Protein AF-A0A9E2DE82-F1 (afdb_monomer)

Secondary structure (DSSP, 8-state):
--HHHHHHHHHHHHHHHHHTS--TTS-HHHHH----EEETTTEEEE--SSS-EEEEEEEEETTEEEEEEEE-PPPPTTPPPPPPPPPPP--TT--GGGSTT-TTHHHHHHHHHHHHHHHHHHHH--SSS----TTTTHHHHHHHHHHHHHTT-S--------

Mean predicted aligned error: 5.66 Å

Radius of gyration: 20.27 Å; Cα contacts (8 Å, |Δi|>4): 145; chains: 1; bounding box: 52×55×50 Å

Structure (mmCIF, N/CA/C/O backbone):
data_AF-A0A9E2DE82-F1
#
_entry.id   AF-A0A9E2DE82-F1
#
loop_
_atom_site.group_PDB
_atom_site.id
_atom_site.type_symbol
_atom_site.label_atom_id
_atom_site.label_alt_id
_atom_site.label_comp_id
_atom_site.label_asym_id
_atom_site.label_entity_id
_atom_site.label_seq_id
_atom_site.pdbx_PDB_ins_code
_atom_site.Cartn_x
_atom_site.Cartn_y
_atom_site.Cartn_z
_atom_site.occupancy
_atom_site.B_iso_or_equiv
_atom_site.auth_seq_id
_atom_site.auth_comp_id
_atom_site.auth_asym_id
_atom_site.auth_atom_id
_atom_site.pdbx_PDB_model_num
ATOM 1 N N . THR A 1 1 ? -3.409 -8.685 31.336 1.00 77.62 1 THR A N 1
ATOM 2 C CA . THR A 1 1 ? -3.419 -8.112 29.971 1.00 77.62 1 THR A CA 1
ATOM 3 C C . THR A 1 1 ? -2.034 -7.588 29.635 1.00 77.62 1 THR A C 1
ATOM 5 O O . THR A 1 1 ? -1.401 -7.043 30.528 1.00 77.62 1 THR A O 1
ATOM 8 N N . THR A 1 2 ? -1.526 -7.789 28.414 1.00 96.81 2 THR A N 1
ATOM 9 C CA . THR A 1 2 ? -0.190 -7.308 27.994 1.00 96.81 2 THR A CA 1
ATOM 10 C C . THR A 1 2 ? -0.225 -5.822 27.615 1.00 96.81 2 THR A C 1
ATOM 12 O O . THR A 1 2 ? -1.298 -5.286 27.348 1.00 96.81 2 THR A O 1
ATOM 15 N N . ALA A 1 3 ? 0.935 -5.155 27.543 1.00 97.06 3 ALA A N 1
ATOM 16 C CA . ALA A 1 3 ? 1.020 -3.757 27.096 1.00 97.06 3 ALA A CA 1
ATOM 17 C C . ALA A 1 3 ? 0.452 -3.558 25.678 1.00 97.06 3 ALA A C 1
ATOM 19 O O . ALA A 1 3 ? -0.269 -2.597 25.426 1.00 97.06 3 ALA A O 1
ATOM 20 N N . ARG A 1 4 ? 0.711 -4.513 24.774 1.00 96.31 4 ARG A N 1
ATOM 21 C CA . ARG A 1 4 ? 0.153 -4.528 23.416 1.00 96.31 4 ARG A CA 1
ATOM 22 C C . ARG A 1 4 ? -1.373 -4.584 23.430 1.00 96.31 4 ARG A C 1
ATOM 24 O O . ARG A 1 4 ? -2.016 -3.822 22.719 1.00 96.31 4 ARG A O 1
ATOM 31 N N . GLU A 1 5 ? -1.952 -5.451 24.257 1.00 96.69 5 GLU A N 1
ATOM 32 C CA . GLU A 1 5 ? -3.408 -5.569 24.338 1.00 96.69 5 GLU A CA 1
ATOM 33 C C . GLU A 1 5 ? -4.045 -4.328 24.979 1.00 96.69 5 GLU A C 1
ATOM 35 O O . GLU A 1 5 ? -5.062 -3.848 24.490 1.00 96.69 5 GLU A O 1
ATOM 40 N N . GLN A 1 6 ? -3.413 -3.740 26.001 1.00 97.50 6 GLN A N 1
ATOM 41 C CA . GLN A 1 6 ? -3.859 -2.464 26.575 1.00 97.50 6 GLN A CA 1
ATOM 42 C C . GLN A 1 6 ? -3.829 -1.327 25.543 1.00 97.50 6 GLN A C 1
ATOM 44 O O . GLN A 1 6 ? -4.783 -0.557 25.438 1.00 97.50 6 GLN A O 1
ATOM 49 N N . HIS A 1 7 ? -2.769 -1.245 24.732 1.00 96.94 7 HIS A N 1
ATOM 50 C CA . HIS A 1 7 ? -2.686 -0.251 23.665 1.00 96.94 7 HIS A CA 1
ATOM 51 C C . HIS A 1 7 ? -3.778 -0.459 22.605 1.00 96.94 7 HIS A C 1
ATOM 53 O O . HIS A 1 7 ? -4.449 0.500 22.233 1.00 96.94 7 HIS A O 1
ATOM 59 N N . ALA A 1 8 ? -4.038 -1.700 22.179 1.00 97.19 8 ALA A N 1
ATOM 60 C CA . ALA A 1 8 ? -5.135 -1.987 21.254 1.00 97.19 8 ALA A CA 1
ATOM 61 C C . ALA A 1 8 ? -6.507 -1.633 21.838 1.00 97.19 8 ALA A C 1
ATOM 63 O O . ALA A 1 8 ? -7.328 -1.053 21.135 1.00 97.19 8 ALA A O 1
ATOM 64 N N . GLN A 1 9 ? -6.760 -1.930 23.116 1.00 97.31 9 GLN A N 1
ATOM 65 C CA . GLN A 1 9 ? -8.002 -1.544 23.795 1.00 97.31 9 GLN A CA 1
ATOM 66 C C . GLN A 1 9 ? -8.190 -0.023 23.810 1.00 97.31 9 GLN A C 1
ATOM 68 O O . GLN A 1 9 ? -9.268 0.461 23.463 1.00 97.31 9 GLN A O 1
ATOM 73 N N . HIS A 1 10 ? -7.131 0.729 24.123 1.00 96.88 10 HIS A N 1
ATOM 74 C CA . HIS A 1 10 ? -7.155 2.187 24.051 1.00 96.88 10 HIS A CA 1
ATOM 75 C C . HIS A 1 10 ? -7.465 2.685 22.630 1.00 96.88 10 HIS A C 1
ATOM 77 O O . HIS A 1 10 ? -8.333 3.538 22.451 1.00 96.88 10 HIS A O 1
ATOM 83 N N . GLN A 1 11 ? -6.822 2.104 21.612 1.00 96.88 11 GLN A N 1
ATOM 84 C CA . GLN A 1 11 ? -7.046 2.473 20.213 1.00 96.88 11 GLN A CA 1
ATOM 85 C C . GLN A 1 11 ? -8.460 2.138 19.727 1.00 96.88 11 GLN A C 1
ATOM 87 O O . GLN A 1 11 ? -9.055 2.952 19.023 1.00 96.88 11 GLN A O 1
ATOM 92 N N . ARG A 1 12 ? -9.032 0.989 20.118 1.00 97.31 12 ARG A N 1
ATOM 93 C CA . ARG A 1 12 ? -10.425 0.630 19.791 1.00 97.31 12 ARG A CA 1
ATOM 94 C C . ARG A 1 12 ? -11.395 1.664 20.353 1.00 97.31 12 ARG A C 1
ATOM 96 O O . ARG A 1 12 ? -12.269 2.119 19.626 1.00 97.31 12 ARG A O 1
ATOM 103 N N . ALA A 1 13 ? -11.211 2.068 21.612 1.00 97.12 13 ALA A N 1
ATOM 104 C CA . ALA A 1 13 ? -12.054 3.079 22.244 1.00 97.12 13 ALA A CA 1
ATOM 105 C C . ALA A 1 13 ? -11.925 4.447 21.550 1.00 97.12 13 ALA A C 1
ATOM 107 O O . ALA A 1 13 ? -12.931 5.032 21.150 1.00 97.12 13 ALA A O 1
ATOM 108 N N . ALA A 1 14 ? -10.696 4.933 21.349 1.00 96.75 14 ALA A N 1
ATOM 109 C CA . ALA A 1 14 ? -10.445 6.246 20.756 1.00 96.75 14 ALA A CA 1
ATOM 110 C C . ALA A 1 14 ? -10.924 6.340 19.295 1.00 96.75 14 ALA A C 1
ATOM 112 O O . ALA A 1 14 ? -11.614 7.290 18.919 1.00 96.75 14 ALA A O 1
ATOM 113 N N . LEU A 1 15 ? -10.589 5.348 18.462 1.00 95.81 15 LEU A N 1
ATOM 114 C CA . LEU A 1 15 ? -10.987 5.329 17.051 1.00 95.81 15 LEU A CA 1
ATOM 115 C C . LEU A 1 15 ? -12.464 4.982 16.879 1.00 95.81 15 LEU A C 1
ATOM 117 O O . LEU A 1 15 ? -13.112 5.565 16.015 1.00 95.81 15 LEU A O 1
ATOM 121 N N . GLY A 1 16 ? -13.016 4.103 17.718 1.00 96.38 16 GLY A N 1
ATOM 122 C CA . GLY A 1 16 ? -14.440 3.775 17.706 1.00 96.38 16 GLY A CA 1
ATOM 123 C C . GLY A 1 16 ? -15.299 4.995 18.032 1.00 96.38 16 GLY A C 1
ATOM 124 O O . GLY A 1 16 ? -16.267 5.275 17.328 1.00 96.38 16 GLY A O 1
ATOM 125 N N . GLN A 1 17 ? -14.883 5.807 19.011 1.00 96.69 17 GLN A N 1
ATOM 126 C CA . GLN A 1 17 ? -15.528 7.089 19.302 1.00 96.69 17 GLN A CA 1
ATOM 127 C C . GLN A 1 17 ? -15.387 8.079 18.136 1.00 96.69 17 GLN A C 1
ATOM 129 O O . GLN A 1 17 ? -16.371 8.707 17.742 1.00 96.69 17 GLN A O 1
ATOM 134 N N . ARG A 1 18 ? -14.182 8.215 17.562 1.00 94.50 18 ARG A N 1
ATOM 135 C CA . ARG A 1 18 ? -13.912 9.133 16.442 1.00 94.50 18 ARG A CA 1
ATOM 136 C C . ARG A 1 18 ? -14.736 8.792 15.198 1.00 94.50 18 ARG A C 1
ATOM 138 O O . ARG A 1 18 ? -15.294 9.692 14.577 1.00 94.50 18 ARG A O 1
ATOM 145 N N . PHE A 1 19 ? -14.796 7.513 14.836 1.00 93.81 19 PHE A N 1
ATOM 146 C CA . PHE A 1 19 ? -15.484 7.026 13.639 1.00 93.81 19 PHE A CA 1
ATOM 147 C C . PHE A 1 19 ? -16.939 6.622 13.891 1.00 93.81 19 PHE A C 1
ATOM 149 O O . PHE A 1 19 ? -17.637 6.270 12.945 1.00 93.81 19 PHE A O 1
ATOM 156 N N . LYS A 1 20 ? -17.414 6.685 15.144 1.00 95.62 20 LYS A N 1
ATOM 157 C CA . LYS A 1 20 ? -18.770 6.280 15.552 1.00 95.62 20 LYS A CA 1
ATOM 158 C C . LYS A 1 20 ? -19.115 4.868 15.056 1.00 95.62 20 LYS A C 1
ATOM 160 O O . LYS A 1 20 ? -20.129 4.657 14.397 1.00 95.62 20 LYS A O 1
ATOM 165 N N . THR A 1 21 ? -18.208 3.933 15.309 1.00 95.38 21 THR A N 1
ATOM 166 C CA . THR A 1 21 ? -18.296 2.530 14.880 1.00 95.38 21 THR A CA 1
ATOM 167 C C . THR A 1 21 ? -17.813 1.637 16.016 1.00 95.38 21 THR A C 1
ATOM 169 O O . THR A 1 21 ? -16.805 1.963 16.649 1.00 95.38 21 THR A O 1
ATOM 172 N N . ASP A 1 22 ? -18.483 0.513 16.270 1.00 95.06 22 ASP A N 1
ATOM 173 C CA . ASP A 1 22 ? -17.996 -0.486 17.212 1.00 95.06 22 ASP A CA 1
ATOM 174 C C . ASP A 1 22 ? -16.773 -1.224 16.648 1.00 95.06 22 ASP A C 1
ATOM 17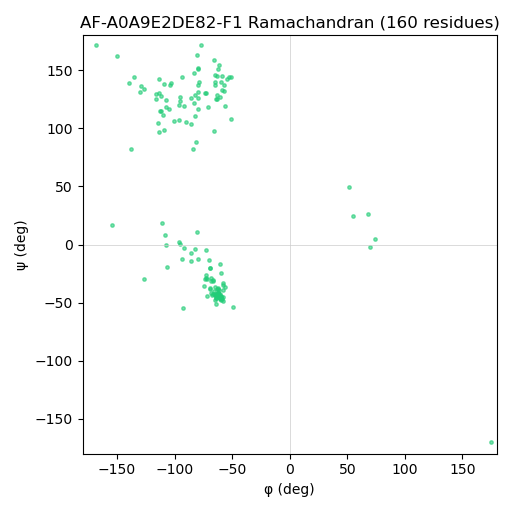6 O O . ASP A 1 22 ? -16.822 -1.905 15.623 1.00 95.06 22 ASP A O 1
ATOM 180 N N . LEU A 1 23 ? -15.647 -1.088 17.348 1.00 96.12 23 LEU A N 1
ATOM 181 C CA . LEU A 1 23 ? -14.393 -1.773 17.036 1.00 96.12 23 LEU A CA 1
ATOM 182 C C . LEU A 1 23 ? -14.068 -2.879 18.051 1.00 96.12 23 LEU A C 1
ATOM 184 O O . LEU A 1 23 ? -12.965 -3.427 18.019 1.00 96.12 23 LEU A O 1
ATOM 188 N N . SER A 1 24 ? -14.988 -3.209 18.965 1.00 94.88 24 SER A N 1
ATOM 189 C CA . SER A 1 24 ? -14.774 -4.160 20.065 1.00 94.88 24 SER A CA 1
ATOM 190 C C . SER A 1 24 ? -14.323 -5.542 19.582 1.00 94.88 24 SER A C 1
ATOM 192 O O . SER A 1 24 ? -13.446 -6.154 20.193 1.00 94.88 24 SER A O 1
ATOM 194 N N . ALA A 1 25 ? -14.856 -5.995 18.445 1.00 94.50 25 ALA A N 1
ATOM 195 C CA . ALA A 1 25 ? -14.532 -7.278 17.827 1.00 94.50 25 ALA A CA 1
ATOM 196 C C . ALA A 1 25 ? -13.292 -7.244 16.910 1.00 94.50 25 ALA A C 1
ATOM 198 O O . ALA A 1 25 ? -12.849 -8.290 16.431 1.00 94.50 25 ALA A O 1
ATOM 199 N N . VAL A 1 26 ? -12.711 -6.069 16.639 1.00 95.44 26 VAL A N 1
ATOM 200 C CA . VAL A 1 26 ? -11.562 -5.948 15.730 1.00 95.44 26 VAL A CA 1
ATOM 201 C C . VAL A 1 26 ? -10.299 -6.483 16.401 1.00 95.44 26 VAL A C 1
ATOM 203 O O . VAL A 1 26 ? -9.960 -6.117 17.531 1.00 95.44 26 VAL A O 1
ATOM 206 N N . SER A 1 27 ? -9.571 -7.354 15.701 1.00 95.50 27 SER A N 1
ATOM 207 C CA . SER A 1 27 ? -8.376 -8.004 16.247 1.00 95.50 27 SER A CA 1
ATOM 208 C C . SER A 1 27 ? -7.265 -7.007 16.600 1.00 95.50 27 SER A C 1
ATOM 210 O O . SER A 1 27 ? -7.101 -5.964 15.969 1.00 95.50 27 SER A O 1
ATOM 212 N N . THR A 1 28 ? -6.453 -7.360 17.596 1.00 96.31 28 THR A N 1
ATOM 213 C CA . THR A 1 28 ? -5.317 -6.544 18.059 1.00 96.31 28 THR A CA 1
ATOM 214 C C . THR A 1 28 ? -4.315 -6.262 16.939 1.00 96.31 28 THR A C 1
ATOM 216 O O . THR A 1 28 ? -3.766 -5.168 16.877 1.00 96.31 28 THR A O 1
ATOM 219 N N . SER A 1 29 ? -4.116 -7.208 16.020 1.00 95.19 29 SER A N 1
ATOM 220 C CA . SER A 1 29 ? -3.237 -7.012 14.866 1.00 95.19 29 SER A CA 1
ATOM 221 C C . SER A 1 29 ? -3.777 -6.001 13.864 1.00 95.19 29 SER A C 1
ATOM 223 O O . SER A 1 29 ? -3.027 -5.144 13.424 1.00 95.19 29 SER A O 1
ATOM 225 N N . ILE A 1 30 ? -5.076 -6.008 13.563 1.00 94.31 30 ILE A N 1
ATOM 226 C CA . ILE A 1 30 ? -5.665 -4.999 12.663 1.00 94.31 30 ILE A CA 1
ATOM 227 C C . ILE A 1 30 ? -5.671 -3.603 13.302 1.00 94.31 30 ILE A C 1
ATOM 229 O O . ILE A 1 30 ? -5.593 -2.591 12.606 1.00 94.31 30 ILE A O 1
ATOM 233 N N . MET A 1 31 ? -5.736 -3.535 14.632 1.00 95.38 31 MET A N 1
ATOM 234 C CA . MET A 1 31 ? -5.674 -2.262 15.345 1.00 95.38 31 MET A CA 1
ATOM 235 C C . MET A 1 31 ? -4.273 -1.645 15.379 1.00 95.38 31 MET A C 1
ATOM 237 O O . MET A 1 31 ? -4.190 -0.423 15.477 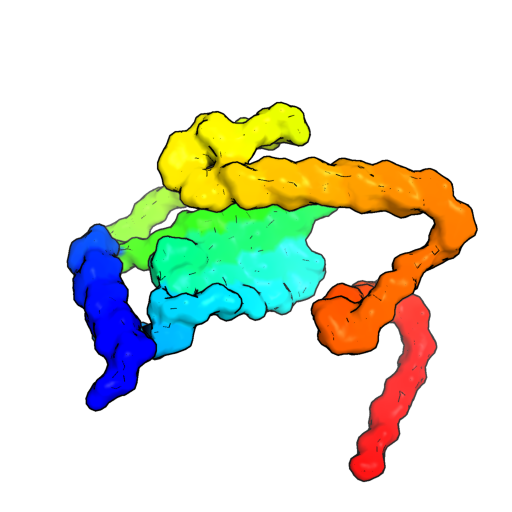1.00 95.38 31 MET A O 1
ATOM 241 N N . LEU A 1 32 ? -3.206 -2.457 15.353 1.00 94.69 32 LEU A N 1
ATOM 242 C CA . LEU A 1 32 ? -1.848 -2.008 15.693 1.00 94.69 32 LEU A CA 1
ATOM 243 C C . LEU A 1 32 ? -0.769 -2.290 14.640 1.00 94.69 32 LEU A C 1
ATOM 245 O O . LEU A 1 32 ? 0.230 -1.576 14.605 1.00 94.69 32 LEU A O 1
ATOM 249 N N . ASP A 1 33 ? -0.904 -3.347 13.842 1.00 93.88 33 ASP A N 1
ATOM 250 C CA . ASP A 1 33 ? 0.141 -3.774 12.912 1.00 93.88 33 ASP A CA 1
ATOM 251 C C . ASP A 1 33 ? -0.075 -3.162 11.526 1.00 93.88 33 ASP A C 1
ATOM 253 O O . ASP A 1 33 ? -1.201 -3.066 11.033 1.00 93.88 33 ASP A O 1
ATOM 257 N N . SER A 1 34 ? 1.026 -2.825 10.851 1.00 90.44 34 SER A N 1
ATOM 258 C CA . SER A 1 34 ? 1.001 -2.480 9.427 1.00 90.44 34 SER A CA 1
ATOM 259 C C . SER A 1 34 ? 1.064 -3.760 8.597 1.00 90.44 34 SER A C 1
ATOM 261 O O . SER A 1 34 ? 2.135 -4.210 8.188 1.00 90.44 34 SER A O 1
ATOM 263 N N . ILE A 1 35 ? -0.089 -4.402 8.430 1.00 93.88 35 ILE A N 1
ATOM 264 C CA . ILE A 1 35 ? -0.223 -5.594 7.590 1.00 93.88 35 ILE A CA 1
ATOM 265 C C . ILE A 1 35 ? -0.472 -5.138 6.158 1.00 93.88 35 ILE A C 1
ATOM 267 O O . ILE A 1 35 ? -1.411 -4.389 5.906 1.00 93.88 35 ILE A O 1
ATOM 271 N N . GLU A 1 36 ? 0.341 -5.622 5.228 1.00 94.50 36 GLU A N 1
ATOM 272 C CA . GLU A 1 36 ? 0.192 -5.359 3.800 1.00 94.50 36 GLU A CA 1
ATOM 273 C C . GLU A 1 36 ? -0.213 -6.643 3.076 1.00 94.50 36 GLU A C 1
ATOM 275 O O . GLU A 1 36 ? 0.457 -7.672 3.185 1.00 94.50 36 GLU A O 1
ATOM 280 N N . TYR A 1 37 ? -1.292 -6.566 2.302 1.00 95.12 37 TYR A N 1
ATOM 281 C CA . TYR A 1 37 ? -1.670 -7.591 1.341 1.00 95.12 37 TYR A CA 1
ATOM 282 C C . TYR A 1 37 ? -1.408 -7.082 -0.070 1.00 95.12 37 TYR A C 1
ATOM 284 O O . TYR A 1 37 ? -2.026 -6.114 -0.509 1.00 95.12 37 TYR A O 1
ATOM 292 N N . HIS A 1 38 ? -0.524 -7.758 -0.796 1.00 96.00 38 HIS A N 1
ATOM 293 C CA . HIS A 1 38 ? -0.295 -7.482 -2.207 1.00 96.00 38 HIS A CA 1
ATOM 294 C C . HIS A 1 38 ? -1.203 -8.362 -3.072 1.00 96.00 38 HIS A C 1
ATOM 296 O O . HIS A 1 38 ? -1.112 -9.591 -3.042 1.00 96.00 38 HIS A O 1
ATOM 302 N N . LEU A 1 39 ? -2.063 -7.723 -3.860 1.00 96.50 39 LEU A N 1
ATOM 303 C CA . LEU A 1 39 ? -2.855 -8.349 -4.906 1.00 96.50 39 LEU A CA 1
ATOM 304 C C . LEU A 1 39 ? -2.181 -8.077 -6.250 1.00 96.50 39 LEU A C 1
ATOM 306 O O . LEU A 1 39 ? -2.233 -6.966 -6.788 1.00 96.50 39 LEU A O 1
ATOM 310 N N . PHE A 1 40 ? -1.555 -9.120 -6.789 1.00 96.44 40 PHE A N 1
ATOM 311 C CA . PHE A 1 40 ? -0.948 -9.076 -8.112 1.00 96.44 40 PHE A CA 1
ATOM 312 C C . PHE A 1 40 ? -2.003 -8.693 -9.177 1.00 96.44 40 PHE A C 1
ATOM 314 O O . PHE A 1 40 ? -3.120 -9.212 -9.127 1.00 96.44 40 PHE A O 1
ATOM 321 N N . PRO A 1 41 ? -1.676 -7.810 -10.142 1.00 95.00 41 PRO A N 1
ATOM 322 C CA . PRO A 1 41 ? -0.331 -7.304 -10.423 1.00 95.00 41 PRO A CA 1
ATOM 323 C C . PRO A 1 41 ? 0.041 -5.989 -9.736 1.00 95.00 41 PRO A C 1
ATOM 325 O O . PRO A 1 41 ? 1.199 -5.593 -9.822 1.00 95.00 41 PRO A O 1
ATOM 328 N N . ASN A 1 42 ? -0.908 -5.258 -9.149 1.00 96.56 42 ASN A N 1
ATOM 329 C CA . ASN A 1 42 ? -0.694 -3.823 -8.982 1.00 96.56 42 ASN A CA 1
ATOM 330 C C . ASN A 1 42 ? -1.436 -3.135 -7.833 1.00 96.56 42 ASN A C 1
ATOM 332 O O . ASN A 1 42 ? -1.551 -1.906 -7.861 1.00 96.56 42 ASN A O 1
ATOM 336 N N . ALA A 1 43 ? -1.950 -3.877 -6.852 1.00 97.81 43 ALA A N 1
ATOM 337 C CA . ALA A 1 43 ? -2.649 -3.289 -5.713 1.00 97.81 43 ALA A CA 1
ATOM 338 C C . ALA A 1 43 ? -2.076 -3.768 -4.374 1.00 97.81 43 ALA A C 1
ATOM 340 O O . ALA A 1 43 ? -1.898 -4.964 -4.160 1.00 97.81 43 ALA A O 1
ATOM 341 N N . CYS A 1 44 ? -1.846 -2.835 -3.451 1.00 96.88 44 CYS A N 1
ATOM 342 C CA . CYS A 1 44 ? -1.454 -3.120 -2.070 1.00 96.88 44 CYS A CA 1
ATOM 343 C C . CYS A 1 44 ? -2.552 -2.638 -1.122 1.00 96.88 44 CYS A C 1
ATOM 345 O O . CYS A 1 44 ? -2.977 -1.487 -1.209 1.00 96.88 44 CYS A O 1
ATOM 347 N N . PHE A 1 45 ? -2.995 -3.498 -0.209 1.00 96.62 45 PHE A N 1
ATOM 348 C CA . PHE A 1 45 ? -4.058 -3.218 0.751 1.00 96.62 45 PHE A CA 1
ATOM 349 C C . PHE A 1 45 ? -3.514 -3.257 2.176 1.00 96.62 45 PHE A C 1
ATOM 351 O O . PHE A 1 45 ? -2.978 -4.275 2.615 1.00 96.62 45 PHE A O 1
ATOM 358 N N . PHE A 1 46 ? -3.730 -2.172 2.911 1.00 95.31 46 PHE A N 1
ATOM 359 C CA . PHE A 1 46 ? -3.404 -2.032 4.323 1.00 95.31 46 PHE A CA 1
ATOM 360 C C . PHE A 1 46 ? -4.717 -1.900 5.105 1.00 95.31 46 PHE A C 1
ATOM 362 O O . PHE A 1 46 ? -5.288 -0.811 5.179 1.00 95.31 46 PHE A O 1
ATOM 369 N N . PRO A 1 47 ? -5.248 -2.992 5.685 1.00 93.00 47 PRO A N 1
ATOM 370 C CA . PRO A 1 47 ? -6.572 -2.994 6.306 1.00 93.00 47 PRO A CA 1
ATOM 371 C C . PRO A 1 47 ? -6.584 -2.413 7.728 1.00 93.00 47 PRO A C 1
ATOM 373 O O . PRO A 1 47 ? -7.569 -2.578 8.447 1.00 93.00 47 PRO A O 1
ATOM 376 N N . GLY A 1 48 ? -5.492 -1.783 8.169 1.00 93.00 48 GLY A N 1
ATOM 377 C CA . GLY A 1 48 ? -5.392 -1.208 9.506 1.00 93.00 48 GLY A CA 1
ATOM 378 C C . GLY A 1 48 ? -6.382 -0.061 9.707 1.00 93.00 48 GLY A C 1
ATOM 379 O O . GLY A 1 48 ? -6.567 0.773 8.827 1.00 93.00 48 GLY A O 1
ATOM 380 N N . ILE A 1 49 ? -7.000 0.027 10.887 1.00 93.19 49 ILE A N 1
ATOM 381 C CA . ILE A 1 49 ? -8.022 1.059 11.158 1.00 93.19 49 ILE A CA 1
ATOM 382 C C . ILE A 1 49 ? -7.409 2.458 11.316 1.00 93.19 49 ILE A C 1
ATOM 384 O O . ILE A 1 49 ? -8.058 3.461 11.022 1.00 93.19 49 ILE A O 1
ATOM 388 N N . GLN A 1 50 ? -6.158 2.544 11.777 1.00 88.38 50 GLN A N 1
ATOM 389 C CA . GLN A 1 50 ? -5.467 3.827 11.944 1.00 88.38 50 GLN A CA 1
ATOM 390 C C . GLN A 1 50 ? -5.178 4.511 10.606 1.00 88.38 50 GLN A C 1
ATOM 392 O O . GLN A 1 50 ? -5.357 5.722 10.487 1.00 88.38 50 GLN A O 1
ATOM 397 N N . ILE A 1 51 ? -4.713 3.737 9.625 1.00 88.31 51 ILE A N 1
ATOM 398 C CA . ILE A 1 51 ? -4.358 4.207 8.286 1.00 88.31 51 ILE A CA 1
ATOM 399 C C . ILE A 1 51 ? -4.884 3.163 7.285 1.00 88.31 51 ILE A C 1
ATOM 401 O O . ILE A 1 51 ? -4.134 2.276 6.876 1.00 88.31 51 ILE A O 1
ATOM 405 N N . PRO A 1 52 ? -6.182 3.222 6.933 1.00 90.06 52 PRO A N 1
ATOM 406 C CA . PRO A 1 52 ? -6.810 2.247 6.048 1.00 90.06 52 PRO A CA 1
ATOM 407 C C . PRO A 1 52 ? -6.503 2.602 4.596 1.00 90.06 52 PRO A C 1
ATOM 409 O O . PRO A 1 52 ? -7.216 3.373 3.951 1.00 90.06 52 PRO A O 1
ATOM 412 N N . LEU A 1 53 ? -5.382 2.088 4.116 1.00 94.38 53 LEU A N 1
ATOM 413 C CA . LEU A 1 53 ? -4.699 2.580 2.933 1.00 94.38 53 LEU A CA 1
ATOM 414 C C . LEU A 1 53 ? -4.729 1.557 1.806 1.00 94.38 53 LEU A C 1
ATOM 416 O O . LEU A 1 53 ? -4.581 0.355 2.024 1.00 94.38 53 LEU A O 1
ATOM 420 N N . ILE A 1 54 ? -4.888 2.045 0.583 1.00 96.69 54 ILE A N 1
ATOM 421 C CA . ILE A 1 54 ? -4.721 1.249 -0.626 1.00 96.69 54 ILE A CA 1
ATOM 422 C C . ILE A 1 54 ? -3.801 2.007 -1.569 1.00 96.69 54 ILE A C 1
ATOM 424 O O . ILE A 1 54 ? -4.039 3.181 -1.857 1.00 96.69 54 ILE A O 1
ATOM 428 N N . TYR A 1 55 ? -2.799 1.303 -2.084 1.00 97.00 55 TYR A N 1
ATOM 429 C CA . TYR A 1 55 ? -2.022 1.753 -3.229 1.00 97.00 55 TYR A CA 1
ATOM 430 C C . TYR A 1 55 ? -2.446 0.991 -4.473 1.00 97.00 55 TYR A C 1
ATOM 432 O O . TYR A 1 55 ? -2.621 -0.229 -4.427 1.00 97.00 55 TYR A O 1
ATOM 440 N N . ARG A 1 56 ? -2.583 1.697 -5.596 1.00 97.62 56 ARG A N 1
ATOM 441 C CA . ARG A 1 56 ? -2.658 1.075 -6.920 1.00 97.62 56 ARG A CA 1
ATOM 442 C C . ARG A 1 56 ? -1.668 1.729 -7.862 1.00 97.62 56 ARG A C 1
ATOM 444 O O . ARG A 1 56 ? -1.587 2.952 -7.931 1.00 97.62 56 ARG A O 1
ATOM 451 N N . PHE A 1 57 ? -0.970 0.906 -8.629 1.00 96.81 57 PHE A N 1
ATOM 452 C CA . PHE A 1 57 ? 0.002 1.356 -9.619 1.00 96.81 57 PHE A CA 1
ATOM 453 C C . PHE A 1 57 ? -0.525 1.027 -11.013 1.00 96.81 57 PHE A C 1
ATOM 455 O O . PHE A 1 57 ? -0.723 -0.134 -11.363 1.00 96.81 57 PHE A O 1
ATOM 462 N N . ARG A 1 58 ? -0.825 2.036 -11.827 1.00 96.88 58 ARG A N 1
ATOM 463 C CA . ARG A 1 58 ? -1.411 1.837 -13.162 1.00 96.88 58 ARG A CA 1
ATOM 464 C C . ARG A 1 58 ? -0.413 2.297 -14.218 1.00 96.88 58 ARG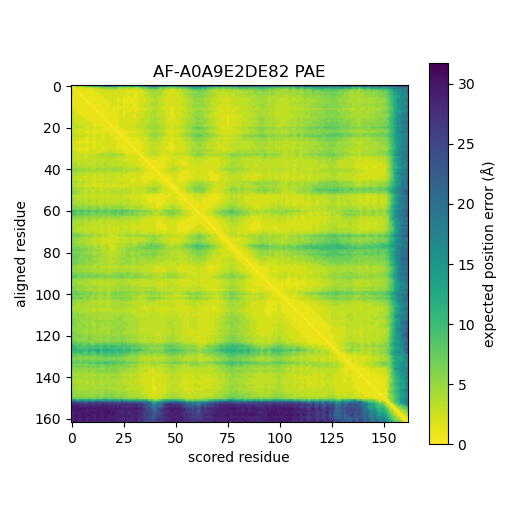 A C 1
ATOM 466 O O . ARG A 1 58 ? -0.244 3.506 -14.368 1.00 96.88 58 ARG A O 1
ATOM 473 N N . PRO A 1 59 ? 0.270 1.378 -14.922 1.00 94.81 59 PRO A N 1
ATOM 474 C CA . PRO A 1 59 ? 1.268 1.749 -15.918 1.00 94.81 59 PRO A CA 1
ATOM 475 C C . PRO A 1 59 ? 0.676 2.663 -16.994 1.00 94.81 59 PRO A C 1
ATOM 477 O O . PRO A 1 59 ? -0.389 2.376 -17.540 1.00 94.81 59 PRO A O 1
ATOM 480 N N . THR A 1 60 ? 1.373 3.755 -17.296 1.00 95.94 60 THR A N 1
ATOM 481 C CA . THR A 1 60 ? 1.034 4.676 -18.397 1.00 95.94 60 THR A CA 1
ATOM 482 C C . THR A 1 60 ? 1.990 4.530 -19.573 1.00 95.94 60 THR A C 1
ATOM 484 O O . THR A 1 60 ? 1.664 4.911 -20.693 1.00 95.94 60 THR A O 1
ATOM 487 N N . GLY A 1 61 ? 3.164 3.956 -19.326 1.00 93.88 61 GLY A N 1
ATOM 488 C CA . GLY A 1 61 ? 4.194 3.690 -20.314 1.00 93.88 61 GLY A CA 1
ATOM 489 C C . GLY A 1 61 ? 5.445 3.148 -19.636 1.00 93.88 61 GLY A C 1
ATOM 490 O O . GLY A 1 61 ? 5.445 2.833 -18.445 1.00 93.88 61 GLY A O 1
ATOM 491 N N . LEU A 1 62 ? 6.536 3.058 -20.390 1.00 92.06 62 LEU A N 1
ATOM 492 C CA . LEU A 1 62 ? 7.822 2.667 -19.826 1.00 92.06 62 LEU A CA 1
ATOM 493 C C . LEU A 1 62 ? 8.288 3.719 -18.803 1.00 92.06 62 LEU A C 1
ATOM 495 O O . LEU A 1 62 ? 8.348 4.907 -19.114 1.00 92.06 62 LEU A O 1
ATOM 499 N N . GLY A 1 63 ? 8.586 3.282 -17.578 1.00 90.56 63 GLY A N 1
ATOM 500 C CA . GLY A 1 63 ? 9.099 4.143 -16.506 1.00 90.56 63 GLY A CA 1
ATOM 501 C C . GLY A 1 63 ? 8.081 5.090 -15.865 1.00 90.56 63 GLY A C 1
ATOM 502 O O . GLY A 1 63 ? 8.466 5.893 -15.021 1.00 90.56 63 GLY A O 1
ATOM 503 N N . THR A 1 64 ? 6.799 5.021 -16.237 1.00 93.50 64 THR A N 1
ATOM 504 C CA . THR A 1 64 ? 5.757 5.898 -15.681 1.00 93.50 64 THR A CA 1
ATOM 505 C C . THR A 1 64 ? 4.491 5.125 -15.330 1.00 93.50 64 THR A C 1
ATOM 507 O O . THR A 1 64 ? 4.092 4.174 -16.008 1.00 93.50 64 THR A O 1
ATOM 510 N N . CYS A 1 65 ? 3.840 5.545 -14.252 1.00 95.75 65 CYS A N 1
ATOM 511 C CA . CYS A 1 65 ? 2.545 5.028 -13.844 1.00 95.75 65 CYS A CA 1
ATOM 512 C C . CYS A 1 65 ? 1.745 6.108 -13.115 1.00 95.75 65 CYS A C 1
ATOM 514 O O . CYS A 1 65 ? 2.304 7.085 -12.618 1.00 95.75 65 CYS A O 1
ATOM 516 N N . ILE A 1 66 ? 0.436 5.900 -13.020 1.00 96.69 66 ILE A N 1
ATOM 517 C CA . ILE A 1 66 ? -0.403 6.599 -12.051 1.00 96.69 66 ILE A CA 1
ATOM 518 C C . ILE A 1 66 ? -0.282 5.838 -10.729 1.00 96.69 66 ILE A C 1
ATOM 520 O O . ILE A 1 66 ? -0.597 4.646 -10.675 1.00 96.69 66 ILE A O 1
ATOM 524 N N . HIS A 1 67 ? 0.152 6.532 -9.680 1.00 96.69 67 HIS A N 1
ATOM 525 C CA . HIS A 1 67 ? 0.125 6.041 -8.307 1.00 96.69 67 HIS A CA 1
ATOM 526 C C . HIS A 1 67 ? -1.131 6.575 -7.613 1.00 96.69 67 HIS A C 1
ATOM 528 O O . HIS A 1 67 ? -1.240 7.764 -7.321 1.00 96.69 67 HIS A O 1
ATOM 534 N N . GLU A 1 68 ? -2.108 5.702 -7.392 1.00 97.12 68 GLU A N 1
ATOM 535 C CA . GLU A 1 68 ? -3.348 6.049 -6.703 1.00 97.12 68 GLU A CA 1
ATOM 536 C C . GLU A 1 68 ? -3.228 5.694 -5.222 1.00 97.12 68 GLU A C 1
ATOM 538 O O . GLU A 1 68 ? -2.940 4.549 -4.872 1.00 97.12 68 GLU A O 1
ATOM 543 N N . VAL A 1 69 ? -3.511 6.674 -4.366 1.00 96.25 69 VAL A N 1
ATOM 544 C CA . VAL A 1 69 ? -3.544 6.537 -2.910 1.00 96.25 69 VAL A CA 1
ATOM 545 C C . VAL A 1 69 ? -4.991 6.692 -2.458 1.00 96.25 69 VAL A C 1
ATOM 547 O O . VAL A 1 69 ? -5.578 7.760 -2.616 1.00 96.25 69 VAL A O 1
ATOM 550 N N . LEU A 1 70 ? -5.580 5.635 -1.898 1.00 95.06 70 LEU A N 1
ATOM 551 C CA . LEU A 1 70 ? -6.941 5.672 -1.366 1.00 95.06 70 LEU A CA 1
ATOM 552 C C . LEU A 1 70 ? -6.911 5.489 0.149 1.00 95.06 70 LEU A C 1
ATOM 554 O O . LEU A 1 70 ? -6.306 4.543 0.650 1.00 95.06 70 LEU A O 1
ATOM 558 N N . LEU A 1 71 ? -7.609 6.367 0.868 1.00 92.88 71 LEU A N 1
ATOM 559 C CA . LEU A 1 71 ? -7.826 6.264 2.310 1.00 92.88 71 LEU A CA 1
ATOM 560 C C . LEU A 1 71 ? -9.298 5.930 2.571 1.00 92.88 71 LEU A C 1
ATOM 562 O O . LEU A 1 71 ? -10.178 6.750 2.312 1.00 92.88 71 LEU A O 1
ATOM 566 N N . LEU A 1 72 ? -9.575 4.721 3.064 1.00 90.12 72 LEU A N 1
ATOM 567 C CA . LEU A 1 72 ? -10.935 4.203 3.241 1.00 90.12 72 LEU A CA 1
ATOM 568 C C . LEU A 1 72 ? -11.326 4.123 4.717 1.00 90.12 72 LEU A C 1
ATOM 570 O O . LEU A 1 72 ? -11.013 3.160 5.405 1.00 90.12 72 LEU A O 1
ATOM 574 N N . GLN A 1 73 ? -12.056 5.113 5.219 1.00 87.06 73 GLN A N 1
ATOM 575 C CA . GLN A 1 73 ? -12.509 5.099 6.612 1.00 87.06 73 GLN A CA 1
ATOM 576 C C . GLN A 1 73 ? -13.747 4.205 6.821 1.00 87.06 73 GLN A C 1
ATOM 578 O O . GLN A 1 73 ? -14.565 4.061 5.903 1.00 87.06 73 GLN A O 1
ATOM 583 N N . PRO A 1 74 ? -13.927 3.627 8.028 1.00 90.81 74 PRO A N 1
ATOM 584 C CA . PRO A 1 74 ? -15.180 2.983 8.409 1.00 90.81 74 PRO A CA 1
ATOM 585 C C . PRO A 1 74 ? -16.373 3.931 8.251 1.00 90.81 74 PRO A C 1
ATOM 587 O O . PRO A 1 74 ? -16.275 5.126 8.533 1.00 90.81 74 PRO A O 1
ATOM 590 N N . VAL A 1 75 ? -17.510 3.391 7.809 1.00 92.88 75 VAL A N 1
ATOM 591 C CA . VAL A 1 75 ? -18.770 4.142 7.761 1.00 92.88 75 VAL A CA 1
ATOM 592 C C . VAL A 1 75 ? -19.394 4.103 9.157 1.00 92.88 75 VAL A C 1
ATOM 594 O O . VAL A 1 75 ? -19.550 2.998 9.679 1.00 92.88 75 VAL A O 1
ATOM 597 N N . PRO A 1 76 ? -19.776 5.255 9.743 1.00 94.25 76 PRO A N 1
ATOM 598 C CA . PRO A 1 76 ? -20.471 5.295 11.025 1.00 94.25 76 PRO A CA 1
ATOM 599 C C . PRO A 1 76 ? -21.691 4.371 11.071 1.00 94.25 76 PRO A C 1
ATOM 601 O O . PRO A 1 76 ? -22.429 4.253 10.089 1.00 94.25 76 PRO A O 1
ATOM 604 N N . GLU A 1 77 ? -21.947 3.760 12.224 1.00 92.25 77 GLU A N 1
ATOM 605 C CA . GLU A 1 77 ? -23.092 2.865 12.397 1.00 92.25 77 GLU A CA 1
ATOM 606 C C . GLU A 1 77 ? -24.423 3.567 12.113 1.00 92.25 77 GLU A C 1
ATOM 608 O O . GLU A 1 77 ? -24.685 4.679 12.575 1.00 92.25 77 GLU A O 1
ATOM 613 N N . GLY A 1 78 ? -25.274 2.908 11.321 1.00 92.88 78 GLY A N 1
ATOM 614 C CA . GLY A 1 78 ? -26.587 3.425 10.929 1.00 92.88 78 GLY A CA 1
ATOM 615 C C . GLY A 1 78 ? -26.559 4.620 9.968 1.00 92.88 78 GLY A C 1
ATOM 616 O O . GLY A 1 78 ? -27.624 5.066 9.542 1.00 92.88 78 GLY A O 1
ATOM 617 N N . ALA A 1 79 ? -25.384 5.137 9.595 1.00 93.69 79 ALA A N 1
ATOM 618 C CA . ALA A 1 79 ? -25.271 6.216 8.623 1.00 93.69 79 ALA A CA 1
ATOM 619 C C . ALA A 1 79 ? -25.315 5.680 7.180 1.00 93.69 79 ALA A C 1
ATOM 621 O O . ALA A 1 79 ? -24.820 4.582 6.903 1.00 93.69 79 ALA A O 1
ATOM 622 N N . PRO A 1 80 ? -25.862 6.451 6.221 1.00 95.00 80 PRO A N 1
ATOM 623 C CA . PRO A 1 80 ? -25.716 6.116 4.813 1.00 95.00 80 PRO A CA 1
ATOM 624 C C . PRO A 1 80 ? -24.237 6.177 4.412 1.00 95.00 80 PRO A C 1
ATOM 626 O O . PRO A 1 80 ? -23.479 7.026 4.887 1.00 95.00 80 PRO A O 1
ATOM 629 N N . ARG A 1 81 ? -23.824 5.292 3.499 1.00 93.31 81 ARG A N 1
ATOM 630 C CA . ARG A 1 81 ? -22.479 5.342 2.919 1.00 93.31 81 ARG A CA 1
ATOM 631 C C . ARG A 1 81 ? -22.297 6.681 2.187 1.00 93.31 81 ARG A C 1
ATOM 633 O O . ARG A 1 81 ? -23.132 6.997 1.337 1.00 93.31 81 ARG A O 1
ATOM 640 N N . PRO A 1 82 ? -21.237 7.453 2.483 1.00 92.62 82 PRO A N 1
ATOM 641 C CA . PRO A 1 82 ? -20.983 8.698 1.775 1.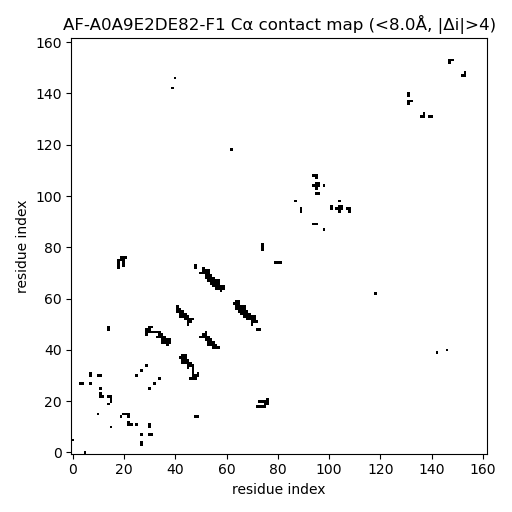00 92.62 82 PRO A CA 1
ATOM 642 C C . PRO A 1 82 ? -20.646 8.424 0.307 1.00 92.62 82 PRO A C 1
ATOM 644 O O . PRO A 1 82 ? -20.205 7.328 -0.055 1.00 92.62 82 PRO A O 1
ATOM 647 N N . LEU A 1 83 ? -20.829 9.439 -0.536 1.00 94.19 83 LEU A N 1
ATOM 648 C CA . LEU A 1 83 ? -20.284 9.418 -1.889 1.00 94.19 83 LEU A CA 1
ATOM 649 C C . LEU A 1 83 ? -18.746 9.327 -1.835 1.00 94.19 83 LEU A C 1
ATOM 651 O O . LEU A 1 83 ? -18.147 9.737 -0.834 1.00 94.19 83 LEU A O 1
ATOM 655 N N . PRO A 1 84 ? -18.096 8.786 -2.881 1.00 92.25 84 PRO A N 1
ATOM 656 C CA . PRO A 1 84 ? -16.642 8.822 -2.992 1.00 92.25 84 PRO A CA 1
ATOM 657 C C . PRO A 1 84 ? -16.103 10.248 -2.827 1.00 92.25 84 PRO A C 1
ATOM 659 O O . PRO A 1 84 ? -16.737 11.204 -3.268 1.00 92.25 84 PRO A O 1
ATOM 662 N N . ALA A 1 85 ? -14.937 10.382 -2.195 1.00 91.94 85 ALA A N 1
ATOM 663 C CA . ALA A 1 85 ? -14.253 11.667 -2.115 1.00 91.94 85 ALA A CA 1
ATOM 664 C C . ALA A 1 85 ? -13.813 12.129 -3.513 1.00 91.94 85 ALA A C 1
ATOM 666 O O . ALA A 1 85 ? -13.425 11.303 -4.344 1.00 91.94 85 ALA A O 1
ATOM 667 N N . GLU A 1 86 ? -13.836 13.441 -3.743 1.00 94.31 86 GLU A N 1
ATOM 668 C CA . GLU A 1 86 ? -13.292 14.029 -4.966 1.00 94.31 86 GLU A CA 1
ATOM 669 C C . GLU A 1 86 ? -11.776 13.768 -5.047 1.00 94.31 86 GLU A C 1
ATOM 671 O O . GLU A 1 86 ? -11.060 14.040 -4.075 1.00 94.31 86 GLU A O 1
ATOM 676 N N . PRO A 1 87 ? -11.260 13.231 -6.167 1.00 94.62 87 PRO A N 1
ATOM 677 C CA . PRO A 1 87 ? -9.834 12.973 -6.315 1.00 94.62 87 PRO A CA 1
ATOM 678 C C . PRO A 1 87 ? -9.007 14.262 -6.317 1.00 94.62 87 PRO A C 1
ATOM 680 O O . PRO A 1 87 ? -9.333 15.229 -7.005 1.00 94.62 87 PRO A O 1
ATOM 683 N N . ILE A 1 88 ? -7.876 14.246 -5.610 1.00 96.56 88 ILE A N 1
ATOM 684 C CA . ILE A 1 88 ? -6.846 15.282 -5.727 1.00 96.56 88 ILE A CA 1
ATOM 685 C C . ILE A 1 88 ? -5.787 14.771 -6.701 1.00 96.56 88 ILE A C 1
ATOM 687 O O . ILE A 1 88 ? -5.177 13.726 -6.478 1.00 96.56 88 ILE A O 1
ATOM 691 N N . HIS A 1 89 ? -5.589 15.503 -7.794 1.00 96.50 89 HIS A N 1
ATOM 692 C CA . HIS A 1 89 ? -4.613 15.163 -8.821 1.00 96.50 89 HIS A CA 1
ATOM 693 C C . HIS A 1 89 ? -3.307 15.913 -8.575 1.00 96.50 89 HIS A C 1
ATOM 695 O O . HIS A 1 89 ? -3.297 17.140 -8.541 1.00 96.50 89 HIS A O 1
ATOM 701 N N . LEU A 1 90 ? -2.217 15.161 -8.445 1.00 96.94 90 LEU A N 1
ATOM 702 C CA . LEU A 1 90 ? -0.856 15.684 -8.381 1.00 96.94 90 LEU A CA 1
ATOM 703 C C . LEU A 1 90 ? -0.123 15.338 -9.680 1.00 96.94 90 LEU A C 1
ATOM 705 O O . LEU A 1 90 ? -0.255 14.227 -10.202 1.00 96.94 90 LEU A O 1
ATOM 709 N N . GLY A 1 91 ? 0.640 16.288 -10.209 1.00 95.75 91 GLY A N 1
ATOM 710 C CA . GLY A 1 91 ? 1.597 16.061 -11.282 1.00 95.75 91 GLY A CA 1
ATOM 711 C C . GLY A 1 91 ? 2.878 15.387 -10.782 1.00 95.75 91 GLY A C 1
ATOM 712 O O . GLY A 1 91 ? 3.128 15.274 -9.588 1.00 95.75 91 GLY A O 1
ATOM 713 N N . MET A 1 92 ? 3.741 14.975 -11.715 1.00 91.56 92 MET A N 1
ATOM 714 C CA . MET A 1 92 ? 4.997 14.264 -11.410 1.00 91.56 92 MET A CA 1
ATOM 715 C C . MET A 1 92 ? 5.979 15.036 -10.511 1.00 91.56 92 MET A C 1
ATOM 717 O O . MET A 1 92 ? 6.821 14.417 -9.862 1.00 91.56 92 MET A O 1
ATOM 721 N N . ASN A 1 93 ? 5.893 16.368 -10.506 1.00 93.50 93 ASN A N 1
ATOM 722 C CA . ASN A 1 93 ? 6.767 17.255 -9.733 1.00 93.50 93 ASN A CA 1
ATOM 723 C C . ASN A 1 93 ? 6.046 17.899 -8.540 1.00 93.50 93 ASN A C 1
ATOM 725 O O . ASN A 1 93 ? 6.652 18.699 -7.826 1.00 93.50 93 ASN A O 1
ATOM 729 N N . ASP A 1 94 ? 4.761 17.598 -8.350 1.00 96.69 94 ASP A N 1
ATOM 730 C CA . ASP A 1 94 ? 4.011 18.119 -7.218 1.00 96.69 94 ASP A CA 1
ATOM 731 C C . ASP A 1 94 ? 4.330 17.292 -5.976 1.00 96.69 94 ASP A C 1
ATOM 733 O O . ASP A 1 94 ? 4.399 16.064 -6.015 1.00 96.69 94 ASP A O 1
ATOM 737 N N . SER A 1 95 ? 4.527 17.981 -4.856 1.00 96.38 95 SER A N 1
ATOM 738 C CA . SER A 1 95 ? 4.749 17.330 -3.568 1.00 96.38 95 SER A CA 1
ATOM 739 C C . SER A 1 95 ? 3.422 16.862 -2.985 1.00 96.38 95 SER A C 1
ATOM 741 O O . SER A 1 95 ? 2.441 17.613 -2.967 1.00 96.38 95 SER A O 1
ATOM 743 N N . TYR A 1 96 ? 3.412 15.672 -2.384 1.00 96.94 96 TYR A N 1
ATOM 744 C CA . TYR A 1 96 ? 2.256 15.186 -1.629 1.00 96.94 96 TYR A CA 1
ATOM 745 C C . TYR A 1 96 ? 1.907 16.100 -0.444 1.00 96.94 96 TYR A C 1
ATOM 747 O O . TYR A 1 96 ? 0.793 16.035 0.069 1.00 96.94 96 TYR A O 1
ATOM 755 N N . THR A 1 97 ? 2.819 16.980 -0.007 1.00 96.31 97 THR A N 1
ATOM 756 C CA . THR A 1 97 ? 2.554 17.959 1.064 1.00 96.31 97 THR A CA 1
ATOM 757 C C . THR A 1 97 ? 1.596 19.075 0.650 1.00 96.31 97 THR A C 1
ATOM 759 O O . THR A 1 97 ? 1.075 19.770 1.519 1.00 96.31 97 THR A O 1
ATOM 762 N N . GLN A 1 98 ? 1.320 19.225 -0.650 1.00 96.38 98 GLN A N 1
ATOM 763 C CA . GLN A 1 98 ? 0.258 20.103 -1.142 1.00 96.38 98 GLN A CA 1
ATOM 764 C C . GLN A 1 98 ? -1.141 19.570 -0.791 1.00 96.38 98 GLN A C 1
ATOM 766 O O . GLN A 1 98 ? -2.098 20.343 -0.786 1.00 96.38 98 GLN A O 1
ATOM 771 N N . VAL A 1 99 ? -1.270 18.271 -0.484 1.00 95.44 99 VAL A N 1
ATOM 772 C CA . VAL A 1 99 ? -2.531 17.651 -0.064 1.00 95.44 99 VAL A CA 1
ATOM 773 C C . VAL A 1 99 ? -2.776 17.957 1.419 1.00 95.44 99 VAL A C 1
ATOM 775 O O . VAL A 1 99 ? -2.000 17.500 2.268 1.00 95.44 99 VAL A O 1
ATOM 778 N N . PRO A 1 100 ? -3.846 18.697 1.769 1.00 92.12 100 PRO A N 1
ATOM 779 C CA . PRO A 1 100 ? -4.149 19.018 3.160 1.00 92.12 100 PRO A CA 1
ATOM 780 C C . PRO A 1 100 ? -4.370 17.759 4.003 1.00 92.12 100 PRO A C 1
ATOM 782 O O . PRO A 1 100 ? -5.002 16.804 3.554 1.00 92.12 100 PRO A O 1
ATOM 785 N N . ASP A 1 101 ? -3.862 17.774 5.237 1.00 88.75 101 ASP A N 1
ATOM 786 C CA . ASP A 1 101 ? -4.069 16.729 6.249 1.00 88.75 101 ASP A CA 1
ATOM 787 C C . ASP A 1 101 ? -3.688 15.299 5.819 1.00 88.75 101 ASP A C 1
ATOM 789 O O . ASP A 1 101 ? -4.178 14.320 6.387 1.00 88.75 101 ASP A O 1
ATOM 793 N N . PHE A 1 102 ? -2.779 15.148 4.849 1.00 92.12 102 PHE A N 1
ATOM 794 C CA . PHE A 1 102 ? -2.312 13.840 4.400 1.00 92.12 102 PHE A CA 1
ATOM 795 C C . PHE A 1 102 ? -1.071 13.370 5.192 1.00 92.12 102 PHE A C 1
ATOM 797 O O . PHE A 1 102 ? 0.041 13.856 4.964 1.00 92.12 102 PHE A O 1
ATOM 804 N N . PRO A 1 103 ? -1.203 12.398 6.118 1.00 88.44 103 PRO A N 1
ATOM 805 C CA . PRO A 1 103 ? -0.143 12.062 7.076 1.00 88.44 103 PRO A CA 1
ATOM 806 C C . PRO A 1 103 ? 1.093 11.404 6.447 1.00 88.44 103 PRO A C 1
ATOM 808 O O . PRO A 1 103 ? 2.164 11.418 7.051 1.00 88.44 103 PRO A O 1
ATOM 811 N N . LEU A 1 104 ? 0.964 10.831 5.247 1.00 92.69 104 LEU A N 1
ATOM 812 C CA . LEU A 1 104 ? 2.050 10.125 4.558 1.00 92.69 104 LEU A CA 1
ATOM 813 C C . LEU A 1 104 ? 2.804 11.010 3.561 1.00 92.69 104 LEU A C 1
ATOM 815 O O . LEU A 1 104 ? 3.747 10.537 2.935 1.00 92.69 104 LEU A O 1
ATOM 819 N N . ALA A 1 105 ? 2.430 12.288 3.433 1.00 95.56 105 ALA A N 1
ATOM 820 C CA . ALA A 1 105 ? 2.939 13.183 2.399 1.00 95.56 105 ALA A CA 1
ATOM 821 C C . ALA A 1 105 ? 4.471 13.183 2.279 1.00 95.56 105 ALA A C 1
ATOM 823 O O . ALA A 1 105 ? 5.024 12.904 1.221 1.00 95.56 105 ALA A O 1
ATOM 824 N N . LYS A 1 106 ? 5.171 13.417 3.394 1.00 96.19 106 LYS A N 1
ATOM 825 C CA . LYS A 1 106 ? 6.641 13.476 3.403 1.00 96.19 106 LYS A CA 1
ATOM 826 C C . LYS A 1 106 ? 7.303 12.134 3.092 1.00 96.19 106 LYS A C 1
ATOM 828 O O . LYS A 1 106 ? 8.403 12.124 2.554 1.00 96.19 106 LYS A O 1
ATOM 833 N N . VAL A 1 107 ? 6.664 11.025 3.464 1.00 95.00 107 VAL A N 1
ATOM 834 C CA . VAL A 1 107 ? 7.181 9.676 3.193 1.00 95.00 107 VAL A CA 1
ATOM 835 C C . VAL A 1 107 ? 7.049 9.375 1.702 1.00 95.00 107 VAL A C 1
ATOM 837 O O . VAL A 1 107 ? 8.017 8.957 1.081 1.00 95.00 107 VAL A O 1
ATOM 840 N N . LEU A 1 108 ? 5.901 9.693 1.098 1.00 95.75 108 LEU A N 1
ATOM 841 C CA . LEU A 1 108 ? 5.700 9.486 -0.336 1.00 95.75 108 LEU A CA 1
ATOM 842 C C . LEU A 1 108 ? 6.563 10.407 -1.208 1.00 95.75 108 LEU A C 1
ATOM 844 O O . LEU A 1 108 ? 7.002 9.979 -2.274 1.00 95.75 108 LEU A O 1
ATOM 848 N N . ASP A 1 109 ? 6.876 11.624 -0.758 1.00 96.12 109 ASP A N 1
ATOM 849 C CA . ASP A 1 109 ? 7.878 12.468 -1.427 1.00 96.12 109 ASP A CA 1
ATOM 850 C C . ASP A 1 109 ? 9.267 11.797 -1.429 1.00 96.12 109 ASP A C 1
ATOM 852 O O . ASP A 1 109 ? 9.957 11.790 -2.449 1.00 96.12 109 ASP A O 1
ATOM 856 N N . GLN A 1 110 ? 9.673 11.189 -0.307 1.00 96.50 110 GLN A N 1
ATOM 857 C CA . GLN A 1 110 ? 10.947 10.463 -0.210 1.00 96.50 110 GLN A CA 1
ATOM 858 C C . GLN A 1 110 ? 10.969 9.225 -1.115 1.00 96.50 110 GLN A C 1
ATOM 860 O O . GLN A 1 110 ? 11.959 8.988 -1.809 1.00 96.50 110 GLN A O 1
ATOM 865 N N . ASP A 1 111 ? 9.879 8.459 -1.149 1.00 95.19 111 ASP A N 1
ATOM 866 C CA . ASP A 1 111 ? 9.760 7.286 -2.019 1.00 95.19 111 ASP A CA 1
ATOM 867 C C . ASP A 1 111 ? 9.767 7.674 -3.502 1.00 95.19 111 ASP A C 1
ATOM 869 O O . ASP A 1 111 ? 10.398 7.003 -4.319 1.00 95.19 111 ASP A O 1
ATOM 873 N N . THR A 1 112 ? 9.148 8.803 -3.849 1.00 94.12 112 THR A N 1
ATOM 874 C CA . THR A 1 112 ? 9.142 9.327 -5.221 1.00 94.12 112 THR A CA 1
ATOM 875 C C . THR A 1 112 ? 10.558 9.663 -5.696 1.00 94.12 112 THR A C 1
ATOM 877 O O . THR A 1 112 ? 10.955 9.265 -6.793 1.00 94.12 112 THR A O 1
ATOM 880 N N . GLU A 1 113 ? 11.368 10.303 -4.849 1.00 94.25 113 GLU A N 1
ATOM 881 C CA . GLU A 1 113 ? 12.787 10.547 -5.142 1.00 94.25 113 GLU A CA 1
ATOM 882 C C . GLU A 1 113 ? 13.571 9.230 -5.310 1.00 94.25 113 GLU A C 1
ATOM 884 O O . GLU A 1 113 ? 14.400 9.097 -6.218 1.00 94.25 113 GLU A O 1
ATOM 889 N N . ASN A 1 114 ? 13.278 8.216 -4.489 1.00 95.06 114 ASN A N 1
ATOM 890 C CA . ASN A 1 114 ? 13.876 6.889 -4.634 1.00 95.06 114 ASN A CA 1
ATOM 891 C C . ASN A 1 114 ? 13.500 6.233 -5.970 1.00 95.06 114 ASN A C 1
ATOM 893 O O . ASN A 1 114 ? 14.355 5.584 -6.577 1.00 95.06 114 ASN A O 1
ATOM 897 N N . PHE A 1 115 ? 12.264 6.384 -6.456 1.00 93.25 115 PHE A N 1
ATOM 898 C CA . PHE A 1 115 ? 11.854 5.854 -7.760 1.00 93.25 115 PHE A CA 1
ATOM 899 C C . PHE A 1 115 ? 12.599 6.526 -8.912 1.00 93.25 115 PHE A C 1
ATOM 901 O O . PHE A 1 115 ? 13.104 5.822 -9.788 1.00 93.25 115 PHE A O 1
ATOM 908 N N . TYR A 1 116 ? 12.755 7.854 -8.886 1.00 92.81 116 TYR A N 1
ATOM 909 C CA . TYR A 1 116 ? 13.529 8.570 -9.905 1.00 92.81 116 TYR A CA 1
ATOM 910 C C . TYR A 1 116 ? 14.982 8.093 -9.963 1.00 92.81 116 TYR A C 1
ATOM 912 O O . TYR A 1 116 ? 15.506 7.806 -11.044 1.00 92.81 116 TYR A O 1
ATOM 920 N N . ARG A 1 117 ? 15.627 7.940 -8.802 1.00 95.25 117 ARG A N 1
ATOM 921 C CA . ARG A 1 117 ? 17.015 7.460 -8.719 1.00 95.25 117 ARG A CA 1
ATOM 922 C C . ARG A 1 117 ? 17.160 6.013 -9.173 1.00 95.25 117 ARG A C 1
ATOM 924 O O . ARG A 1 117 ? 18.099 5.702 -9.904 1.00 95.25 117 ARG A O 1
ATOM 931 N N . GLN A 1 118 ? 16.234 5.138 -8.780 1.00 93.94 118 GLN A N 1
ATOM 932 C CA . GLN A 1 118 ? 16.226 3.740 -9.215 1.00 93.94 118 GLN A CA 1
ATOM 933 C C . GLN A 1 118 ? 16.023 3.631 -10.727 1.00 93.94 118 GLN A C 1
ATOM 935 O O . GLN A 1 118 ? 16.765 2.912 -11.391 1.00 93.94 118 GLN A O 1
ATOM 940 N N . TRP A 1 119 ? 15.081 4.390 -11.291 1.00 93.88 119 TRP A N 1
ATOM 941 C CA . TRP A 1 119 ? 14.841 4.433 -12.731 1.00 93.88 119 TRP A CA 1
ATOM 942 C C . TRP A 1 119 ? 16.072 4.912 -13.507 1.00 93.88 119 TRP A C 1
ATOM 944 O O . TRP A 1 119 ? 16.488 4.269 -14.473 1.00 93.88 119 TRP A O 1
ATOM 954 N N . ALA A 1 120 ? 16.706 6.000 -13.063 1.00 95.06 120 ALA A N 1
ATOM 955 C CA . ALA A 1 120 ? 17.936 6.497 -13.675 1.00 95.06 120 ALA A CA 1
ATOM 956 C C . ALA A 1 120 ? 19.070 5.458 -13.602 1.00 95.06 120 ALA A C 1
ATOM 958 O O . ALA A 1 120 ? 19.741 5.202 -14.602 1.00 95.06 120 ALA A O 1
ATOM 959 N N . GLY A 1 121 ? 19.244 4.811 -12.445 1.00 94.88 121 GLY A N 1
ATOM 960 C CA . GLY A 1 121 ? 20.242 3.760 -12.248 1.00 94.88 121 GLY A CA 1
ATOM 961 C C . GLY A 1 121 ? 20.016 2.537 -13.138 1.00 94.88 121 GLY A C 1
ATOM 962 O O . GLY A 1 121 ? 20.970 2.027 -13.722 1.00 94.88 121 GLY A O 1
ATOM 963 N N . MET A 1 122 ? 18.764 2.096 -13.299 1.00 92.88 122 MET A N 1
ATOM 964 C CA . MET A 1 122 ? 18.418 0.981 -14.187 1.00 92.88 122 MET A CA 1
ATOM 965 C C . MET A 1 122 ? 18.748 1.288 -15.651 1.00 92.88 122 MET A C 1
ATOM 967 O O . MET A 1 122 ? 19.324 0.440 -16.324 1.00 92.88 122 MET A O 1
ATOM 971 N N . ASN A 1 123 ? 18.461 2.503 -16.129 1.00 93.25 123 ASN A N 1
ATOM 972 C CA . ASN A 1 123 ? 18.770 2.897 -17.509 1.00 93.25 123 ASN A CA 1
ATOM 973 C C . ASN A 1 123 ? 20.271 3.097 -17.768 1.00 93.25 123 ASN A C 1
ATOM 975 O O . ASN A 1 123 ? 20.729 2.902 -18.890 1.00 93.25 123 ASN A O 1
ATOM 979 N N . ALA A 1 124 ? 21.038 3.497 -16.752 1.00 96.31 124 ALA A N 1
ATOM 980 C CA . ALA A 1 124 ? 22.484 3.690 -16.867 1.00 96.31 124 ALA A CA 1
ATOM 981 C C . ALA A 1 124 ? 23.297 2.396 -16.654 1.00 96.31 124 ALA A C 1
ATOM 983 O O . ALA A 1 124 ? 24.495 2.359 -16.937 1.00 96.31 124 ALA A O 1
ATOM 984 N N . SER A 1 125 ? 22.679 1.345 -16.114 1.00 94.94 125 SER A N 1
ATOM 985 C CA . SER A 1 125 ? 23.354 0.097 -15.763 1.00 94.94 125 SER A CA 1
ATOM 986 C C . SER A 1 125 ? 23.731 -0.721 -17.001 1.00 94.94 125 SER A C 1
ATOM 988 O O . SER A 1 125 ? 22.890 -1.052 -17.827 1.00 94.94 125 SER A O 1
ATOM 990 N N . MET A 1 126 ? 24.990 -1.165 -17.064 1.00 94.56 126 MET A N 1
ATOM 991 C CA . MET A 1 126 ? 25.449 -2.161 -18.048 1.00 94.56 126 MET A CA 1
ATOM 992 C C . MET A 1 126 ? 25.088 -3.599 -17.654 1.00 94.56 126 MET A C 1
ATOM 994 O O . MET A 1 126 ? 25.239 -4.529 -18.446 1.00 94.56 126 MET A O 1
ATOM 998 N N . LYS A 1 127 ? 24.662 -3.809 -16.405 1.00 93.25 127 LYS A N 1
ATOM 999 C CA . LYS A 1 127 ? 24.265 -5.122 -15.907 1.00 93.25 127 LYS A CA 1
ATOM 1000 C C . LYS A 1 127 ? 22.842 -5.438 -16.389 1.00 93.25 127 LYS A C 1
ATOM 1002 O O . LYS A 1 127 ? 21.961 -4.612 -16.158 1.00 93.25 127 LYS A O 1
ATOM 1007 N N . PRO A 1 128 ? 22.586 -6.634 -16.951 1.00 87.62 128 PRO A N 1
ATOM 1008 C CA . PRO A 1 128 ? 21.305 -6.970 -17.582 1.00 87.62 128 PRO A CA 1
ATOM 1009 C C . PRO A 1 128 ? 20.140 -7.187 -16.601 1.00 87.62 128 PRO A C 1
ATOM 1011 O O . PRO A 1 128 ? 19.017 -7.412 -17.036 1.00 87.62 128 PRO A O 1
ATOM 1014 N N . GLY A 1 129 ? 20.380 -7.154 -15.287 1.00 88.62 129 GLY A N 1
ATOM 1015 C CA . GLY A 1 129 ? 19.341 -7.379 -14.285 1.00 88.62 129 GLY A CA 1
ATOM 1016 C C . GLY A 1 129 ? 19.767 -7.023 -12.861 1.00 88.62 129 GLY A C 1
ATOM 1017 O O . GLY A 1 129 ? 20.938 -6.751 -12.577 1.00 88.62 129 GLY A O 1
ATOM 1018 N N . GLN A 1 130 ? 18.803 -7.041 -11.945 1.00 89.94 130 GLN A N 1
ATOM 1019 C CA . GLN A 1 130 ? 19.011 -6.749 -10.524 1.00 89.94 130 GLN A CA 1
ATOM 1020 C C . GLN A 1 130 ? 19.596 -7.948 -9.755 1.00 89.94 130 GLN A C 1
ATOM 1022 O O . GLN A 1 130 ? 19.378 -9.102 -10.113 1.00 89.94 130 GLN A O 1
ATOM 1027 N N . THR A 1 131 ? 20.344 -7.684 -8.677 1.00 91.88 131 THR A N 1
ATOM 1028 C CA . THR A 1 131 ? 20.694 -8.714 -7.679 1.00 91.88 131 THR A CA 1
ATOM 1029 C C . THR A 1 131 ? 19.891 -8.436 -6.427 1.00 91.88 131 THR A C 1
ATOM 1031 O O . THR A 1 131 ? 20.005 -7.346 -5.883 1.00 91.88 131 THR A O 1
ATOM 1034 N N . LEU A 1 132 ? 19.128 -9.432 -5.981 1.00 94.00 132 LEU A N 1
ATOM 1035 C CA . LEU A 1 132 ? 18.296 -9.345 -4.788 1.00 94.00 132 LEU A CA 1
ATOM 1036 C C . LEU A 1 132 ? 18.948 -10.083 -3.618 1.00 94.00 132 LEU A C 1
ATOM 1038 O O . LEU A 1 132 ? 19.451 -11.198 -3.775 1.00 94.00 132 LEU A O 1
ATOM 1042 N N . ALA A 1 133 ? 18.874 -9.500 -2.431 1.00 94.31 133 ALA A N 1
ATOM 1043 C CA . ALA A 1 133 ? 19.205 -10.114 -1.164 1.00 94.31 133 ALA A CA 1
ATOM 1044 C C . ALA A 1 133 ? 18.339 -11.357 -0.911 1.00 94.31 133 ALA A C 1
ATOM 1046 O O . ALA A 1 133 ? 17.149 -11.424 -1.231 1.00 94.31 133 ALA A O 1
ATOM 1047 N N . ASN A 1 134 ? 18.939 -12.363 -0.275 1.00 90.81 134 ASN A N 1
ATOM 1048 C CA . ASN A 1 134 ? 18.278 -13.651 -0.070 1.00 90.81 134 ASN A CA 1
ATOM 1049 C C . ASN A 1 134 ? 17.037 -13.542 0.827 1.00 90.81 134 ASN A C 1
ATOM 1051 O O . ASN A 1 134 ? 15.991 -14.079 0.469 1.00 90.81 134 ASN A O 1
ATOM 1055 N N . TYR A 1 135 ? 17.156 -12.831 1.954 1.00 91.94 135 TYR A N 1
ATOM 1056 C CA . TYR A 1 135 ? 16.118 -12.766 2.987 1.00 91.94 135 TYR A CA 1
ATOM 1057 C C . TYR A 1 135 ? 15.151 -11.587 2.804 1.00 91.94 135 TYR A C 1
ATOM 1059 O O . TYR A 1 135 ? 13.944 -11.786 2.722 1.00 91.94 135 TYR A O 1
ATOM 1067 N N . GLN A 1 136 ? 15.673 -10.360 2.709 1.00 95.44 136 GLN A N 1
ATOM 1068 C CA . GLN A 1 136 ? 14.843 -9.146 2.750 1.00 95.44 136 GLN A CA 1
ATOM 1069 C C . GLN A 1 136 ? 14.025 -8.919 1.468 1.00 95.44 136 GLN A C 1
ATOM 1071 O O . GLN A 1 136 ? 12.949 -8.332 1.521 1.00 95.44 136 GLN A O 1
ATOM 1076 N N . GLU A 1 137 ? 14.490 -9.428 0.324 1.00 95.69 137 GLU A N 1
ATOM 1077 C CA . GLU A 1 137 ? 13.906 -9.135 -0.996 1.00 95.69 137 GLU A CA 1
ATOM 1078 C C . GLU A 1 137 ? 13.204 -10.351 -1.624 1.00 95.69 137 GLU A C 1
ATOM 1080 O O . GLU A 1 137 ? 12.921 -10.389 -2.822 1.00 95.69 137 GLU A O 1
ATOM 1085 N N . VAL A 1 138 ? 12.867 -11.356 -0.806 1.00 95.25 138 VAL A N 1
ATOM 1086 C CA . VAL A 1 138 ? 12.151 -12.560 -1.260 1.00 95.25 138 VAL A CA 1
ATOM 1087 C C . VAL A 1 138 ? 10.799 -12.233 -1.907 1.00 95.25 138 VAL A C 1
ATOM 1089 O O . VAL A 1 138 ? 10.411 -12.889 -2.869 1.00 95.25 138 VAL A O 1
ATOM 1092 N N . ARG A 1 139 ? 10.105 -11.186 -1.438 1.00 94.19 139 ARG A N 1
ATOM 1093 C CA . ARG A 1 139 ? 8.818 -10.752 -2.009 1.00 94.19 139 ARG A CA 1
ATOM 1094 C C . ARG A 1 139 ? 8.971 -10.143 -3.404 1.00 94.19 139 ARG A C 1
ATOM 1096 O O . ARG A 1 139 ? 8.146 -10.430 -4.263 1.00 94.19 139 ARG A O 1
ATOM 1103 N N . ILE A 1 140 ? 10.044 -9.384 -3.645 1.00 94.69 140 ILE A N 1
ATOM 1104 C CA . ILE A 1 140 ? 10.367 -8.835 -4.973 1.00 94.69 140 ILE A CA 1
ATOM 1105 C C . ILE A 1 140 ? 10.664 -9.989 -5.936 1.00 94.69 140 ILE A C 1
ATOM 1107 O O . ILE A 1 140 ? 10.115 -10.043 -7.031 1.00 94.69 140 ILE A O 1
ATOM 1111 N N . ARG A 1 141 ? 11.451 -10.982 -5.497 1.00 94.69 141 ARG A N 1
ATOM 1112 C CA . ARG A 1 141 ? 11.707 -12.198 -6.287 1.00 94.69 141 ARG A CA 1
ATOM 1113 C C . ARG A 1 141 ? 10.414 -12.945 -6.624 1.00 94.69 141 ARG A C 1
ATOM 1115 O O . ARG A 1 141 ? 10.206 -13.310 -7.773 1.00 94.69 141 ARG A O 1
ATOM 1122 N N . ASN A 1 142 ? 9.533 -13.140 -5.642 1.00 94.31 142 ASN A N 1
ATOM 1123 C CA . ASN A 1 142 ? 8.251 -13.811 -5.856 1.00 94.31 142 ASN A CA 1
ATOM 1124 C C . ASN A 1 142 ? 7.341 -13.048 -6.833 1.00 94.31 142 ASN A C 1
ATOM 1126 O O . ASN A 1 142 ? 6.657 -13.674 -7.639 1.00 94.31 142 ASN A O 1
ATOM 1130 N N . PHE A 1 143 ? 7.344 -11.711 -6.779 1.00 95.38 143 PHE A N 1
ATOM 1131 C CA . PHE A 1 143 ? 6.628 -10.876 -7.742 1.00 95.38 143 PHE A CA 1
ATOM 1132 C C . PHE A 1 143 ? 7.102 -11.147 -9.173 1.00 95.38 143 PHE A C 1
ATOM 1134 O O . PHE A 1 143 ? 6.271 -11.399 -10.040 1.00 95.38 143 PHE A O 1
ATOM 1141 N N . HIS A 1 144 ? 8.420 -11.155 -9.404 1.00 93.12 144 HIS A N 1
ATOM 1142 C CA . HIS A 1 144 ? 8.984 -11.436 -10.726 1.00 93.12 144 HIS A CA 1
ATOM 1143 C C . HIS A 1 144 ? 8.678 -12.858 -11.203 1.00 93.12 144 HIS A C 1
ATOM 1145 O O . HIS A 1 144 ? 8.216 -13.005 -12.324 1.00 93.12 144 HIS A O 1
ATOM 1151 N N . ASN A 1 145 ? 8.805 -13.875 -10.344 1.00 93.50 145 ASN A N 1
ATOM 1152 C CA . ASN A 1 145 ? 8.424 -15.245 -10.712 1.00 93.50 145 ASN A CA 1
ATOM 1153 C C . ASN A 1 145 ? 6.948 -15.331 -11.141 1.00 93.50 145 ASN A C 1
ATOM 1155 O O . ASN A 1 145 ? 6.630 -15.922 -12.164 1.00 93.50 145 ASN A O 1
ATOM 1159 N N . THR A 1 146 ? 6.053 -14.690 -10.379 1.00 95.44 146 THR A N 1
ATOM 1160 C CA . THR A 1 146 ? 4.619 -14.652 -10.712 1.00 95.44 146 THR A CA 1
ATOM 1161 C C . THR A 1 146 ? 4.390 -13.936 -12.044 1.00 95.44 146 THR A C 1
ATOM 1163 O O . THR A 1 146 ? 3.596 -14.387 -12.861 1.00 95.44 146 THR A O 1
ATOM 1166 N N . LEU A 1 147 ? 5.080 -12.817 -12.280 1.00 94.38 147 LEU A N 1
ATOM 1167 C CA . LEU A 1 147 ? 4.999 -12.086 -13.541 1.00 94.38 147 LEU A CA 1
ATOM 1168 C C . LEU A 1 147 ? 5.454 -12.949 -14.724 1.00 94.38 147 LEU A C 1
ATOM 1170 O O . LEU A 1 147 ? 4.750 -12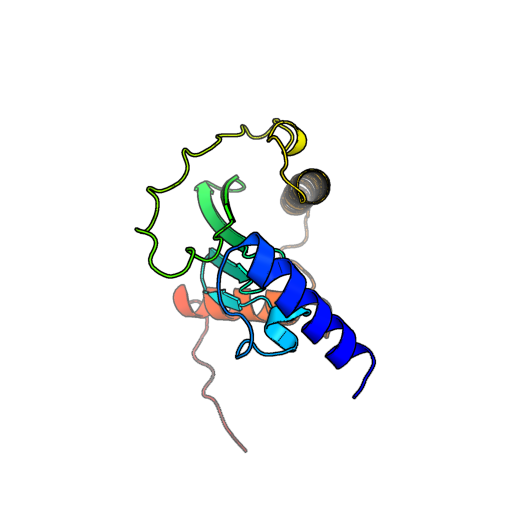.998 -15.730 1.00 94.38 147 LEU A O 1
ATOM 1174 N N . ASP A 1 148 ? 6.581 -13.644 -14.590 1.00 93.69 148 ASP A N 1
ATOM 1175 C CA . ASP A 1 148 ? 7.126 -14.514 -15.631 1.00 93.69 148 ASP A CA 1
ATOM 1176 C C . ASP A 1 148 ? 6.162 -15.669 -15.954 1.00 93.69 148 ASP A C 1
ATOM 1178 O O . ASP A 1 148 ? 5.968 -15.984 -17.131 1.00 93.69 148 ASP A O 1
ATOM 1182 N N . ASP A 1 149 ? 5.486 -16.239 -14.945 1.00 93.94 149 ASP A N 1
ATOM 1183 C CA . ASP A 1 149 ? 4.439 -17.255 -15.134 1.00 93.94 149 ASP A CA 1
ATOM 1184 C C . ASP A 1 149 ? 3.283 -16.713 -15.995 1.00 93.94 149 ASP A C 1
ATOM 1186 O O . ASP A 1 149 ? 2.869 -17.350 -16.967 1.00 93.94 149 ASP A O 1
ATOM 1190 N N . TYR A 1 150 ? 2.783 -15.509 -15.689 1.00 94.12 150 TYR A N 1
ATOM 1191 C CA . TYR A 1 150 ? 1.719 -14.867 -16.474 1.00 94.12 150 TYR A CA 1
ATOM 1192 C C . TYR A 1 150 ? 2.163 -14.486 -17.894 1.00 94.12 150 TYR A C 1
ATOM 1194 O O . TYR A 1 150 ? 1.338 -14.477 -18.808 1.00 94.12 150 TYR A O 1
ATOM 1202 N N . LEU A 1 151 ? 3.446 -14.168 -18.091 1.00 92.81 151 LEU A N 1
ATOM 1203 C CA . LEU A 1 151 ? 4.022 -13.865 -19.404 1.00 92.81 151 LEU A CA 1
ATOM 1204 C C . LEU A 1 151 ? 4.392 -15.125 -20.205 1.00 92.81 151 LEU A C 1
ATOM 1206 O O . LEU A 1 151 ? 4.811 -15.003 -21.357 1.00 92.81 151 LEU A O 1
ATOM 1210 N N . GLY A 1 152 ? 4.241 -16.320 -19.622 1.00 88.50 152 GLY A N 1
ATOM 1211 C CA . GLY A 1 152 ? 4.614 -17.588 -20.251 1.00 88.50 152 GLY A CA 1
ATOM 1212 C C . GLY A 1 152 ? 6.125 -17.758 -20.430 1.00 88.50 152 GLY A C 1
ATOM 1213 O O . GLY A 1 152 ? 6.554 -18.446 -21.353 1.00 88.50 152 GLY A O 1
ATOM 1214 N N . GLN A 1 153 ? 6.932 -17.103 -19.590 1.00 70.12 153 GLN A N 1
ATOM 1215 C CA . GLN A 1 153 ? 8.398 -17.078 -19.688 1.00 70.12 153 GLN A CA 1
ATOM 1216 C C . GLN A 1 153 ? 9.098 -18.113 -18.795 1.00 70.12 153 GLN A C 1
ATOM 1218 O O . GLN A 1 153 ? 10.325 -18.196 -18.807 1.00 70.12 153 GLN A O 1
ATOM 1223 N N . VAL A 1 154 ? 8.345 -18.938 -18.065 1.00 57.25 154 VAL A N 1
ATOM 1224 C CA . VAL A 1 154 ? 8.893 -20.032 -17.254 1.00 57.25 154 VAL A CA 1
ATOM 1225 C C . VAL A 1 154 ? 8.616 -21.363 -17.958 1.00 57.25 154 VAL A C 1
ATOM 1227 O O . VAL A 1 154 ? 7.462 -21.755 -18.130 1.00 57.25 154 VAL A O 1
ATOM 1230 N N . GLU A 1 155 ? 9.668 -22.084 -18.369 1.00 51.97 155 GLU A N 1
ATOM 1231 C CA . GLU A 1 155 ? 9.544 -23.523 -18.642 1.00 51.97 155 GLU A CA 1
ATOM 1232 C C . GLU A 1 155 ? 9.013 -24.182 -17.367 1.00 51.97 155 GLU A C 1
ATOM 1234 O O . GLU A 1 155 ? 9.643 -24.083 -16.314 1.00 51.97 155 GLU A O 1
ATOM 1239 N N . ALA A 1 156 ? 7.838 -24.809 -17.449 1.00 47.59 156 ALA A N 1
ATO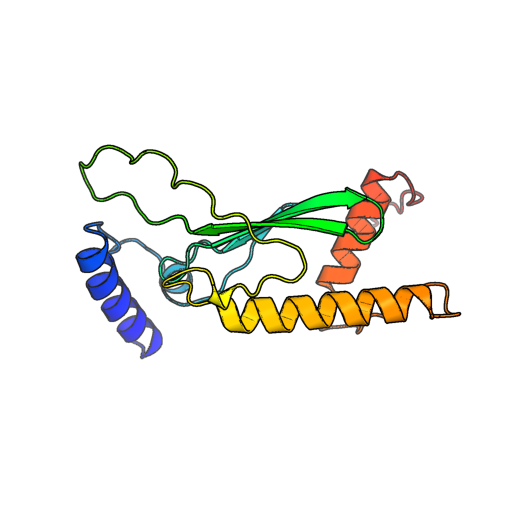M 1240 C CA . ALA A 1 156 ? 7.159 -25.401 -16.304 1.00 47.59 156 ALA A CA 1
ATOM 1241 C C . ALA A 1 156 ? 8.111 -26.320 -15.524 1.00 47.59 156 ALA A C 1
ATOM 1243 O O . ALA A 1 156 ? 8.439 -27.416 -15.975 1.00 47.59 156 ALA A O 1
ATOM 1244 N N . VAL A 1 157 ? 8.540 -25.886 -14.338 1.00 51.59 157 VAL A N 1
ATOM 1245 C CA . VAL A 1 157 ? 9.283 -26.742 -13.416 1.00 51.59 157 VAL A CA 1
ATOM 1246 C C . VAL A 1 157 ? 8.245 -27.580 -12.669 1.00 51.59 157 VAL A C 1
ATOM 1248 O O . VAL A 1 157 ? 7.480 -27.023 -11.877 1.00 51.59 157 VAL A O 1
ATOM 1251 N N . PRO A 1 158 ? 8.153 -28.903 -12.901 1.00 40.34 158 PRO A N 1
ATOM 1252 C CA . PRO A 1 158 ? 7.208 -29.730 -12.172 1.00 40.34 158 PRO A CA 1
ATOM 1253 C C . PRO A 1 158 ? 7.572 -29.707 -10.685 1.00 40.34 158 PRO A C 1
ATOM 1255 O O . PRO A 1 158 ? 8.703 -30.004 -10.298 1.00 40.34 158 PRO A O 1
ATOM 1258 N N . LEU A 1 159 ? 6.600 -29.345 -9.848 1.00 38.38 159 LEU A N 1
ATOM 1259 C CA . LEU A 1 159 ? 6.732 -29.386 -8.396 1.00 38.38 159 LEU A CA 1
ATOM 1260 C C . LEU A 1 159 ? 6.881 -30.84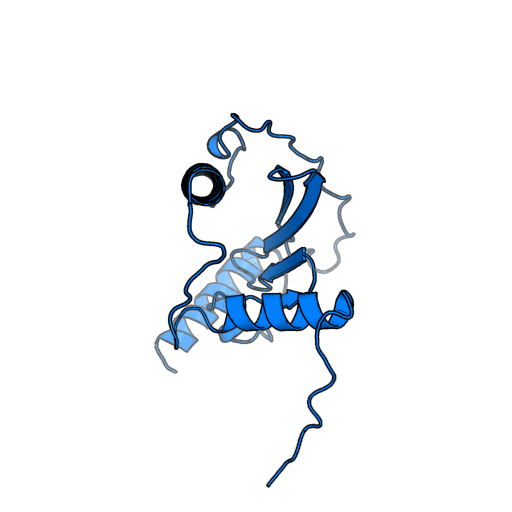6 -7.949 1.00 38.38 159 LEU A C 1
ATOM 1262 O O . LEU A 1 159 ? 5.899 -31.574 -7.814 1.00 38.38 159 LEU A O 1
ATOM 1266 N N . ILE A 1 160 ? 8.119 -31.282 -7.723 1.00 39.16 160 ILE A N 1
ATOM 1267 C CA . ILE A 1 160 ? 8.409 -32.538 -7.031 1.00 39.16 160 ILE A CA 1
ATOM 1268 C C . ILE A 1 160 ? 8.400 -32.237 -5.533 1.00 39.16 160 ILE A C 1
ATOM 1270 O O . ILE A 1 160 ? 9.354 -31.672 -4.998 1.00 39.16 160 ILE A O 1
ATOM 1274 N N . PHE A 1 161 ? 7.324 -32.625 -4.852 1.00 40.94 161 PHE A N 1
ATOM 1275 C CA . PHE A 1 161 ? 7.312 -32.712 -3.394 1.00 40.94 161 PHE A CA 1
ATOM 1276 C C . PHE A 1 161 ? 8.000 -34.021 -2.979 1.00 40.94 161 PHE A C 1
ATOM 1278 O O . PHE A 1 161 ? 7.644 -35.090 -3.476 1.00 40.94 161 PHE A O 1
ATOM 1285 N N . LYS A 1 162 ? 9.007 -33.923 -2.106 1.00 37.66 162 LYS A N 1
ATOM 1286 C CA . LYS A 1 162 ? 9.536 -35.057 -1.336 1.00 37.66 162 LYS A CA 1
ATOM 1287 C C . LYS A 1 162 ? 8.887 -35.080 0.037 1.00 37.66 162 LYS A C 1
ATOM 1289 O O . LYS A 1 162 ? 8.721 -33.976 0.600 1.00 37.66 162 LYS A O 1
#

pLDDT: mean 91.43, std 11.82, range [37.66, 97.81]

Foldseek 3Di:
DDPLVVVLVVQQVVLCVVQQHRCVPPDSCLADPQDWDDDPPFKIAGSRQVFGWMWGWADPDVLDTDTDIDGDHDHRPPDDDDDDDDDDDDDLPGFLVVPPPDPCRVVVNVVSVVSVVVSVCVVPDPDPDDDDDPPPCVVVVVNVVVVCVVVVNDPDDPDDDD

Sequence (162 aa):
TTAREQHAQHQRAALGQRFKTDLSAVSTSIMLDSIEYHLFPNACFFPGIQIPLIYRFRPTGLGTCIHEVLLLQPVPEGAPRPLPAEPIHLGMNDSYTQVPDFPLAKVLDQDTENFYRQWAGMNASMKPGQTLANYQEVRIRNFHNTLDDYLGQVEAVPLIFK

Nearest PDB structures (foldseek):
  7kbj-assembly1_G  TM=3.897E-01  e=5.805E+00  Mus musculus
  7odt-assembly1_a  TM=1.509E-01  e=9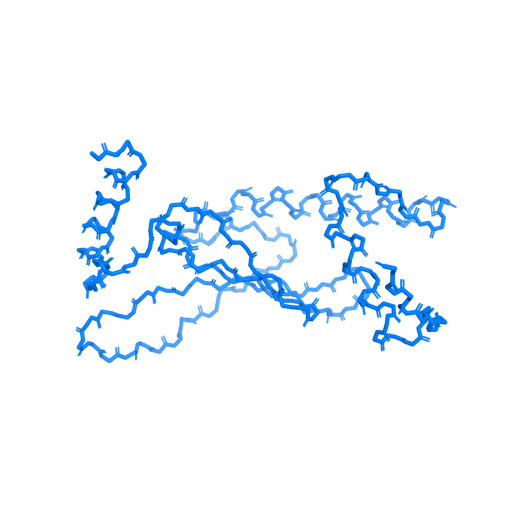.073E+00  Homo sapiens

Solvent-accessible surface area (backbone atoms only — not comparable to full-atom values): 10151 Å² total; per-residue (Å²):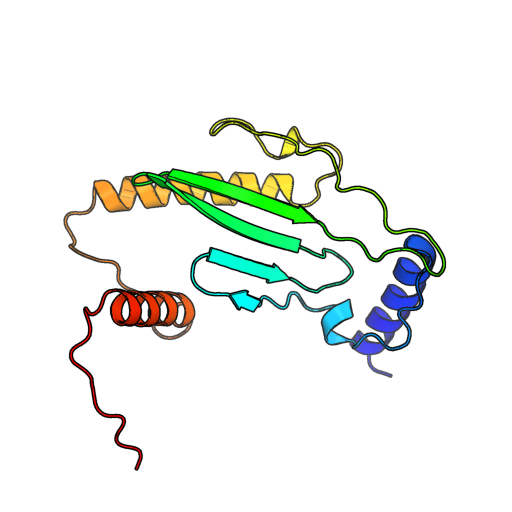 135,53,74,68,55,52,51,30,52,52,48,32,54,56,48,20,62,74,45,48,34,92,37,88,85,57,52,60,55,45,59,70,42,93,53,76,46,76,45,87,93,41,36,39,40,25,80,17,74,86,61,26,36,33,43,36,57,46,78,76,53,91,98,42,58,50,78,45,81,45,79,62,76,78,71,35,68,95,54,80,79,74,78,82,77,83,85,84,87,73,60,98,85,54,58,46,70,77,45,82,94,48,91,56,17,73,58,52,45,54,50,50,53,51,50,54,53,50,53,53,48,60,74,72,44,89,62,97,67,87,87,74,56,81,75,90,35,45,65,62,51,51,50,50,55,54,50,33,56,77,70,67,70,55,80,85,74,79,86,79,83,131